Protein AF-A0A6G9J527-F1 (afdb_monomer_lite)

Sequence (115 aa):
MALSWIPVPFLFHFFDYNQYISMRSSASPVIVLCVAIIIVGGLSTQANWKTFFLMNGIAAVLTLCLASLAIPNDLHWFKPVTRNVAMVFTAIVYTLGQLVVHFLVRGVITLVKRG

Organism: NCBI:txid1223503

Structure (mmCIF, N/CA/C/O backbone):
data_AF-A0A6G9J527-F1
#
_entry.id   AF-A0A6G9J527-F1
#
loop_
_atom_site.group_PDB
_atom_site.id
_atom_site.type_symbol
_atom_site.label_atom_id
_atom_site.label_alt_id
_atom_site.label_comp_id
_atom_site.label_asym_id
_atom_site.label_entity_id
_atom_site.label_seq_id
_atom_site.pdbx_PDB_ins_code
_atom_site.Cartn_x
_atom_site.Cartn_y
_atom_site.Cartn_z
_atom_site.occupancy
_atom_site.B_iso_or_equiv
_atom_site.auth_seq_id
_atom_site.auth_comp_id
_atom_site.auth_asym_id
_atom_site.auth_atom_id
_atom_site.pdbx_PDB_model_num
ATOM 1 N N . MET A 1 1 ? -4.377 9.451 10.945 1.00 57.44 1 MET A N 1
ATOM 2 C CA . MET A 1 1 ? -4.729 9.387 9.505 1.00 57.44 1 MET A CA 1
ATOM 3 C C . MET A 1 1 ? -3.629 9.900 8.574 1.00 57.44 1 MET A C 1
ATOM 5 O O . MET A 1 1 ? -3.574 9.425 7.459 1.00 57.44 1 MET A O 1
ATOM 9 N N . ALA A 1 2 ? -2.711 10.785 8.984 1.00 58.72 2 ALA A N 1
ATOM 10 C CA . ALA A 1 2 ? -1.673 11.312 8.079 1.00 58.72 2 ALA A CA 1
ATOM 11 C C . ALA A 1 2 ? -0.806 10.249 7.346 1.00 58.72 2 ALA A C 1
ATOM 13 O O . ALA A 1 2 ? -0.334 10.513 6.248 1.00 58.72 2 ALA A O 1
ATOM 14 N N . LEU A 1 3 ? -0.634 9.038 7.902 1.00 64.88 3 LEU A N 1
ATOM 15 C CA . LEU A 1 3 ? 0.189 7.975 7.298 1.00 64.88 3 LEU A CA 1
ATOM 16 C C . LEU A 1 3 ? -0.476 7.186 6.151 1.00 64.88 3 LEU A C 1
ATOM 18 O O . LEU A 1 3 ? 0.232 6.507 5.415 1.00 64.88 3 LEU A O 1
ATOM 22 N N . SER A 1 4 ? -1.797 7.244 5.954 1.00 67.81 4 SER A N 1
ATOM 23 C CA . SER A 1 4 ? -2.478 6.408 4.941 1.00 67.81 4 SER A CA 1
ATOM 24 C C . SER A 1 4 ? -2.391 6.938 3.505 1.00 67.81 4 SER A C 1
ATOM 26 O O . SER A 1 4 ? -2.875 6.276 2.594 1.00 67.81 4 SER A O 1
ATOM 28 N N . TRP A 1 5 ? -1.774 8.103 3.283 1.00 77.19 5 TRP A N 1
ATOM 29 C CA . TRP A 1 5 ? -1.441 8.603 1.938 1.00 77.19 5 TRP A CA 1
ATOM 30 C C . TRP A 1 5 ? -0.068 8.157 1.452 1.00 77.19 5 TRP A C 1
ATOM 32 O O . TRP A 1 5 ? 0.264 8.377 0.289 1.00 77.19 5 TRP A O 1
ATOM 42 N N . ILE A 1 6 ? 0.739 7.556 2.331 1.00 87.75 6 ILE A N 1
ATOM 43 C CA . ILE A 1 6 ? 2.064 7.080 1.957 1.00 87.75 6 ILE A CA 1
ATOM 44 C C . ILE A 1 6 ? 1.875 5.979 0.905 1.00 87.75 6 ILE A C 1
ATOM 46 O O . ILE A 1 6 ? 1.193 4.988 1.183 1.00 87.75 6 ILE A O 1
ATOM 50 N N . PRO A 1 7 ? 2.470 6.116 -0.293 1.00 93.88 7 PRO A N 1
ATOM 51 C CA . PRO A 1 7 ? 2.359 5.126 -1.354 1.00 93.88 7 PRO A CA 1
ATOM 52 C C . PRO A 1 7 ? 3.294 3.947 -1.050 1.00 93.88 7 PRO A C 1
ATOM 54 O O . PRO A 1 7 ? 4.298 3.721 -1.722 1.00 93.88 7 PRO A O 1
ATOM 57 N N . VAL A 1 8 ? 2.978 3.198 0.011 1.00 95.12 8 VAL A N 1
ATOM 58 C CA . VAL A 1 8 ? 3.752 2.038 0.477 1.00 95.12 8 VAL A CA 1
ATOM 59 C C . VAL A 1 8 ? 3.963 0.994 -0.626 1.00 95.12 8 VAL A C 1
ATOM 61 O O . VAL A 1 8 ? 5.089 0.512 -0.738 1.00 95.12 8 VAL A O 1
ATOM 64 N N . PRO A 1 9 ? 2.973 0.673 -1.486 1.00 95.81 9 PRO A N 1
ATOM 65 C CA . PRO A 1 9 ? 3.204 -0.230 -2.612 1.00 95.81 9 PRO A CA 1
ATOM 66 C C . PRO A 1 9 ? 4.317 0.250 -3.555 1.00 95.81 9 PRO A C 1
ATOM 68 O O . PRO A 1 9 ? 5.123 -0.559 -4.006 1.00 95.81 9 PRO A O 1
ATOM 71 N N . PHE A 1 10 ? 4.417 1.560 -3.808 1.00 96.38 10 PHE A N 1
ATOM 72 C CA . PHE A 1 10 ? 5.526 2.114 -4.583 1.00 96.38 10 PHE A CA 1
ATOM 73 C C . PHE A 1 10 ? 6.849 1.978 -3.836 1.00 96.38 10 PHE A C 1
ATOM 75 O O . PHE A 1 10 ? 7.815 1.525 -4.432 1.00 96.38 10 PHE A O 1
ATOM 82 N N . LEU A 1 11 ? 6.902 2.322 -2.545 1.00 95.31 11 LEU A N 1
ATOM 83 C CA . LEU A 1 11 ? 8.135 2.211 -1.756 1.00 95.31 11 LEU A CA 1
ATOM 84 C C . LEU A 1 11 ? 8.665 0.773 -1.719 1.00 95.31 11 LEU A C 1
ATOM 86 O O . LEU A 1 11 ? 9.870 0.571 -1.845 1.00 95.31 11 LEU A O 1
ATOM 90 N N . PHE A 1 12 ? 7.766 -0.208 -1.599 1.00 94.88 12 PHE A N 1
ATOM 91 C CA . PHE A 1 12 ? 8.092 -1.630 -1.674 1.00 94.88 12 PHE A CA 1
ATOM 92 C C . PHE A 1 12 ? 8.811 -1.957 -2.987 1.00 94.88 12 PHE A C 1
ATOM 94 O O . PHE A 1 12 ? 9.952 -2.408 -2.966 1.00 94.88 12 PHE A O 1
ATOM 101 N N . HIS A 1 13 ? 8.176 -1.661 -4.125 1.00 94.06 13 HIS A N 1
ATOM 102 C CA . HIS A 1 13 ? 8.723 -1.996 -5.442 1.00 94.06 13 HIS A CA 1
ATOM 103 C C . HIS A 1 13 ? 9.933 -1.146 -5.824 1.00 94.06 13 HIS A C 1
ATOM 105 O O . HIS A 1 13 ? 10.833 -1.629 -6.500 1.00 94.06 13 HIS A O 1
ATOM 111 N N . PHE A 1 14 ? 9.979 0.114 -5.395 1.00 94.12 14 PHE A N 1
ATOM 112 C CA . PHE A 1 14 ? 11.114 0.998 -5.631 1.00 94.12 14 PHE A CA 1
ATOM 113 C C . PHE A 1 14 ? 12.356 0.485 -4.908 1.00 94.12 14 PHE A C 1
ATOM 115 O O . PHE A 1 14 ? 13.428 0.414 -5.503 1.00 94.12 14 PHE A O 1
ATOM 122 N N . PHE A 1 15 ? 12.220 0.093 -3.643 1.00 92.50 15 PHE A N 1
ATOM 123 C CA . PHE A 1 15 ? 13.327 -0.472 -2.884 1.00 92.50 15 PHE A CA 1
ATOM 124 C C . PHE A 1 15 ? 13.782 -1.815 -3.464 1.00 92.50 15 PHE A C 1
ATOM 126 O O . PHE A 1 15 ? 14.977 -2.004 -3.677 1.00 92.50 15 PHE A O 1
ATOM 133 N N . ASP A 1 16 ? 12.837 -2.701 -3.782 1.00 91.56 16 ASP A N 1
ATOM 134 C CA . ASP A 1 16 ? 13.100 -4.016 -4.377 1.00 91.56 16 ASP A CA 1
ATOM 135 C C . ASP A 1 16 ? 13.839 -3.898 -5.724 1.00 91.56 16 ASP A C 1
ATOM 137 O O . ASP A 1 16 ? 14.903 -4.484 -5.926 1.00 91.56 16 ASP A O 1
ATOM 141 N N . TYR A 1 17 ? 13.359 -3.017 -6.607 1.00 91.56 17 TYR A N 1
ATOM 142 C CA . TYR A 1 17 ? 14.005 -2.731 -7.888 1.00 91.56 17 TYR A CA 1
ATOM 143 C C . TYR A 1 17 ? 15.416 -2.145 -7.719 1.00 91.56 17 TYR A C 1
ATOM 145 O O . TYR A 1 17 ? 16.345 -2.528 -8.429 1.00 91.56 17 TYR A O 1
ATOM 153 N N . ASN A 1 18 ? 15.620 -1.234 -6.759 1.00 90.69 18 ASN A N 1
ATOM 154 C CA . ASN A 1 18 ? 16.945 -0.65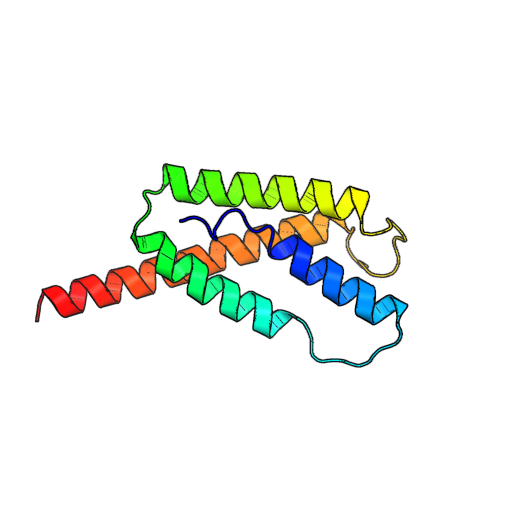6 -6.512 1.0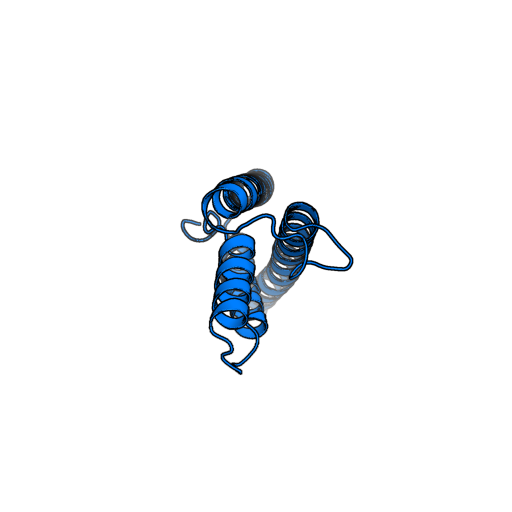0 90.69 18 ASN A CA 1
ATOM 155 C C . ASN A 1 18 ? 17.954 -1.687 -5.979 1.00 90.69 18 ASN A C 1
ATOM 157 O O . ASN A 1 18 ? 19.154 -1.577 -6.243 1.00 90.69 18 ASN A O 1
ATOM 161 N N . GLN A 1 19 ? 17.496 -2.704 -5.248 1.00 89.12 19 GLN A N 1
ATOM 162 C CA . GLN A 1 19 ? 18.357 -3.815 -4.847 1.00 89.12 19 GLN A CA 1
ATOM 163 C C . GLN A 1 19 ? 18.750 -4.685 -6.031 1.00 89.12 19 GLN A C 1
ATOM 165 O O . GLN A 1 19 ? 19.931 -5.015 -6.160 1.00 89.12 19 GLN A O 1
ATOM 170 N N . TYR A 1 20 ? 17.782 -4.989 -6.901 1.00 87.31 20 TYR A N 1
ATOM 171 C CA . TYR A 1 20 ? 18.007 -5.739 -8.131 1.00 87.31 20 TYR A CA 1
ATOM 172 C C . TYR A 1 20 ? 19.102 -5.095 -8.988 1.00 87.31 20 TYR A C 1
ATOM 174 O O . TYR A 1 20 ? 20.106 -5.744 -9.285 1.00 87.31 20 TYR A O 1
ATOM 182 N N . ILE A 1 21 ? 18.979 -3.800 -9.303 1.00 89.62 21 ILE A N 1
ATOM 183 C CA . ILE A 1 21 ? 19.984 -3.100 -10.124 1.00 89.62 21 ILE A CA 1
ATOM 184 C C . ILE A 1 21 ? 21.346 -2.983 -9.427 1.00 89.62 21 ILE A C 1
ATOM 186 O O . ILE A 1 21 ? 22.375 -2.926 -10.091 1.00 89.62 21 ILE A O 1
ATOM 190 N N . SER A 1 22 ? 21.369 -2.965 -8.091 1.00 88.44 22 SER A N 1
ATOM 191 C CA . SER A 1 22 ? 22.607 -2.877 -7.311 1.00 88.44 22 SER A CA 1
ATOM 192 C C . SER A 1 22 ? 23.282 -4.237 -7.097 1.00 88.44 22 SER A C 1
ATOM 194 O O . SER A 1 22 ? 24.296 -4.290 -6.400 1.00 88.44 22 SER A O 1
ATOM 196 N N . MET A 1 23 ? 22.709 -5.333 -7.620 1.00 82.38 23 MET A N 1
ATOM 197 C CA . MET A 1 23 ? 23.140 -6.718 -7.370 1.00 82.38 23 MET A CA 1
ATOM 198 C C . MET A 1 23 ? 23.313 -7.033 -5.873 1.00 82.38 23 MET A C 1
ATOM 200 O O . MET A 1 23 ? 24.145 -7.851 -5.476 1.00 82.38 23 MET A O 1
ATOM 204 N N . ARG A 1 24 ? 22.539 -6.361 -5.011 1.00 78.50 24 ARG A N 1
ATOM 205 C CA . ARG A 1 24 ? 22.602 -6.560 -3.562 1.00 78.50 24 ARG A CA 1
ATOM 206 C C . ARG A 1 24 ? 21.656 -7.688 -3.179 1.00 78.50 24 ARG A C 1
ATOM 208 O O . ARG A 1 24 ? 20.451 -7.567 -3.358 1.00 78.50 24 ARG A O 1
ATOM 215 N N . SER A 1 25 ? 22.195 -8.747 -2.582 1.00 66.19 25 SER A N 1
ATOM 216 C CA . SER A 1 25 ? 21.387 -9.744 -1.879 1.00 66.19 25 SER A CA 1
ATOM 217 C C . SER A 1 25 ? 21.002 -9.177 -0.519 1.00 66.19 25 SER A C 1
ATOM 219 O O . SER A 1 25 ? 21.822 -9.158 0.400 1.00 66.19 25 SER A O 1
ATOM 221 N N . SER A 1 26 ? 19.778 -8.682 -0.377 1.00 65.38 26 SER A N 1
ATOM 222 C CA . SER A 1 26 ? 19.276 -8.222 0.914 1.00 65.38 26 SER A CA 1
ATOM 223 C C . SER A 1 26 ? 17.883 -8.779 1.202 1.00 65.38 26 SER A C 1
ATOM 225 O O . SER A 1 26 ? 17.245 -9.379 0.337 1.00 65.38 26 SER A O 1
ATOM 227 N N . ALA A 1 27 ? 17.437 -8.638 2.451 1.00 68.06 27 ALA A N 1
ATOM 228 C CA . ALA A 1 27 ? 16.132 -9.116 2.875 1.00 68.06 27 ALA A CA 1
ATOM 229 C C . ALA A 1 27 ? 15.013 -8.437 2.068 1.00 68.06 27 ALA A C 1
ATOM 231 O O . ALA A 1 27 ? 14.994 -7.216 1.902 1.00 68.06 27 ALA A O 1
ATOM 232 N N . SER A 1 28 ? 14.062 -9.249 1.605 1.00 77.56 28 SER A N 1
ATOM 233 C CA . SER A 1 28 ? 12.888 -8.784 0.870 1.00 77.56 28 SER A CA 1
ATOM 234 C C . SER A 1 28 ? 12.119 -7.708 1.662 1.00 77.56 28 SER A C 1
ATOM 236 O O . SER A 1 28 ? 11.893 -7.886 2.866 1.00 77.56 28 SER A O 1
ATOM 238 N N . PRO A 1 29 ? 11.635 -6.623 1.019 1.00 88.25 29 PRO A N 1
ATOM 239 C CA . PRO A 1 29 ? 10.869 -5.564 1.689 1.00 88.25 29 PRO A CA 1
ATOM 240 C C . PRO A 1 29 ? 9.497 -6.003 2.225 1.00 88.25 29 PRO A C 1
ATOM 242 O O . PRO A 1 29 ? 8.749 -5.182 2.759 1.00 88.25 29 PRO A O 1
ATOM 245 N N . VAL A 1 30 ? 9.150 -7.290 2.127 1.00 91.25 30 VAL A N 1
ATOM 246 C CA . VAL A 1 30 ? 7.881 -7.859 2.605 1.00 91.25 30 VAL A CA 1
ATOM 247 C C . VAL A 1 30 ? 7.652 -7.584 4.090 1.00 91.25 30 VAL A C 1
ATOM 249 O O . VAL A 1 30 ? 6.537 -7.240 4.471 1.00 91.25 30 VAL A O 1
ATOM 252 N N . ILE A 1 31 ? 8.689 -7.653 4.931 1.00 90.44 31 ILE A N 1
ATOM 253 C CA . ILE A 1 31 ? 8.547 -7.354 6.368 1.00 90.44 31 ILE A CA 1
ATOM 254 C C . ILE A 1 31 ? 8.081 -5.906 6.570 1.00 90.44 31 ILE A C 1
ATOM 256 O O . ILE A 1 31 ? 7.171 -5.653 7.358 1.00 90.44 31 ILE A O 1
ATOM 260 N N . VAL A 1 32 ? 8.647 -4.962 5.814 1.00 90.44 32 VAL A N 1
ATOM 261 C CA . VAL A 1 32 ? 8.268 -3.542 5.876 1.00 90.44 32 VAL A CA 1
ATOM 262 C C . VAL A 1 32 ? 6.822 -3.351 5.415 1.00 90.44 32 VAL A C 1
ATOM 264 O O . VAL A 1 32 ? 6.070 -2.616 6.056 1.00 90.44 32 VAL A O 1
ATOM 267 N N . LEU A 1 33 ? 6.402 -4.056 4.359 1.00 94.38 33 LEU A N 1
ATOM 268 C CA . LEU A 1 33 ? 5.015 -4.047 3.893 1.00 94.38 33 LEU A CA 1
ATOM 269 C C . LEU A 1 33 ? 4.052 -4.561 4.975 1.00 94.38 33 LEU A C 1
ATOM 271 O O . LEU A 1 33 ? 3.049 -3.905 5.256 1.00 94.38 33 LEU A O 1
ATOM 275 N N . CYS A 1 34 ? 4.369 -5.685 5.622 1.00 95.62 34 CYS A N 1
ATOM 276 C CA . CYS A 1 34 ? 3.565 -6.248 6.708 1.00 95.62 34 CYS A CA 1
ATOM 277 C C . CYS A 1 34 ? 3.453 -5.286 7.898 1.00 95.62 34 CYS A C 1
ATOM 279 O O . CYS A 1 34 ? 2.356 -5.048 8.403 1.00 95.62 34 CYS A O 1
ATOM 281 N N . VAL A 1 35 ? 4.567 -4.680 8.319 1.00 94.50 35 VAL A N 1
ATOM 282 C CA . VAL A 1 35 ? 4.575 -3.680 9.398 1.00 94.50 35 VAL A CA 1
ATOM 283 C C . VAL A 1 35 ? 3.708 -2.476 9.025 1.00 94.50 35 VAL A C 1
ATOM 285 O O . VAL A 1 35 ? 2.885 -2.034 9.828 1.00 94.50 35 VAL A O 1
ATOM 288 N N . ALA A 1 36 ? 3.819 -1.978 7.792 1.00 94.19 36 ALA A N 1
ATOM 289 C CA . ALA A 1 36 ? 3.000 -0.872 7.313 1.00 94.19 36 ALA A CA 1
ATOM 290 C C . ALA A 1 36 ? 1.501 -1.223 7.269 1.00 94.19 36 ALA A C 1
ATOM 292 O O . ALA A 1 36 ? 0.671 -0.381 7.612 1.00 94.19 36 ALA A O 1
ATOM 293 N N . ILE A 1 37 ? 1.145 -2.455 6.887 1.00 96.31 37 ILE A N 1
ATOM 294 C CA . ILE A 1 37 ? -0.235 -2.962 6.929 1.00 96.31 37 ILE A CA 1
ATOM 295 C C . ILE A 1 37 ? -0.778 -2.926 8.359 1.00 96.31 37 ILE A C 1
ATOM 297 O O . ILE A 1 37 ? -1.878 -2.422 8.579 1.00 96.31 37 ILE A O 1
ATOM 301 N N . ILE A 1 38 ? -0.005 -3.418 9.331 1.00 96.12 38 ILE A N 1
ATOM 302 C CA . ILE A 1 38 ? -0.419 -3.473 10.738 1.00 96.12 38 ILE A CA 1
ATOM 303 C C . ILE A 1 38 ? -0.616 -2.063 11.297 1.00 96.12 38 ILE A C 1
ATOM 305 O O . ILE A 1 38 ? -1.667 -1.761 11.865 1.00 96.12 38 ILE A O 1
ATOM 309 N N . ILE A 1 39 ? 0.363 -1.177 11.102 1.00 94.31 39 ILE A N 1
ATOM 310 C CA . ILE A 1 39 ? 0.310 0.190 11.631 1.00 94.31 39 ILE A CA 1
ATOM 311 C C . ILE A 1 39 ? -0.855 0.961 11.005 1.00 94.31 39 ILE A C 1
ATOM 313 O O . ILE A 1 39 ? -1.692 1.517 11.719 1.00 94.31 39 ILE A O 1
ATOM 317 N N . VAL A 1 40 ? -0.944 0.994 9.673 1.00 94.25 40 VAL A N 1
ATOM 318 C CA . VAL A 1 40 ? -1.965 1.797 8.988 1.00 94.25 40 VAL A CA 1
ATOM 319 C C . VAL A 1 40 ? -3.355 1.179 9.145 1.00 94.25 40 VAL A C 1
ATOM 321 O O . VAL A 1 40 ? -4.318 1.907 9.386 1.00 94.25 40 VAL A O 1
ATOM 324 N N . GLY A 1 41 ? -3.465 -0.151 9.109 1.00 94.31 41 GLY A N 1
ATOM 325 C CA . GLY A 1 41 ? -4.706 -0.870 9.387 1.00 94.31 41 GLY A CA 1
ATOM 326 C C . GLY A 1 41 ? -5.219 -0.619 10.805 1.00 94.31 41 GLY A C 1
ATOM 327 O O . GLY A 1 41 ? -6.393 -0.298 10.980 1.00 94.31 41 GLY A O 1
ATOM 328 N N . GLY A 1 42 ? -4.346 -0.643 11.816 1.00 94.00 42 GLY A N 1
ATOM 329 C CA . GLY A 1 42 ? -4.721 -0.330 13.197 1.00 94.00 42 GLY A CA 1
ATOM 330 C C . GLY A 1 42 ? -5.183 1.119 13.368 1.00 94.00 42 GLY A C 1
ATOM 331 O O . GLY A 1 42 ? -6.241 1.374 13.947 1.00 94.00 42 GLY A O 1
ATOM 332 N N . LEU A 1 43 ? -4.455 2.075 12.780 1.00 92.25 43 LEU A N 1
ATOM 333 C CA . LEU A 1 43 ? -4.832 3.495 12.779 1.00 92.25 43 LEU A CA 1
ATOM 334 C C . LEU A 1 43 ? -6.137 3.767 12.019 1.00 92.25 43 LEU A C 1
ATOM 336 O O . LEU A 1 43 ? -6.832 4.741 12.315 1.00 92.25 43 LEU A O 1
ATOM 340 N N . SER A 1 44 ? -6.491 2.917 11.054 1.00 92.19 44 SER A N 1
ATOM 341 C CA . SER A 1 44 ? -7.710 3.084 10.265 1.00 92.19 44 SER A CA 1
ATOM 342 C C . SER A 1 44 ? -8.995 2.864 11.065 1.00 92.19 44 SER A C 1
ATOM 344 O O . SER A 1 44 ? -10.061 3.270 10.614 1.00 92.19 44 SER A O 1
ATOM 346 N N . THR A 1 45 ? -8.919 2.286 12.268 1.00 92.56 45 THR A N 1
ATOM 347 C CA . THR A 1 45 ? -10.083 2.121 13.159 1.00 92.56 45 THR A CA 1
ATOM 348 C C . THR A 1 45 ? -10.688 3.450 13.619 1.00 92.56 45 THR A C 1
ATOM 350 O O . THR A 1 45 ? -11.849 3.492 14.020 1.00 92.56 45 THR A O 1
ATOM 353 N N . GLN A 1 46 ? -9.930 4.545 13.506 1.00 89.44 46 GLN A N 1
ATOM 354 C CA . GLN A 1 46 ? -10.368 5.914 13.796 1.00 89.44 46 GLN A CA 1
ATOM 355 C C . GLN A 1 46 ? -11.019 6.608 12.585 1.00 89.44 46 GLN A C 1
ATOM 357 O O . GLN A 1 46 ? -11.519 7.724 12.707 1.00 89.44 46 GLN A O 1
ATOM 362 N N . ALA A 1 47 ? -10.993 5.981 11.406 1.00 87.62 47 ALA A N 1
ATOM 363 C CA . ALA A 1 47 ? -11.513 6.528 10.160 1.00 87.62 47 ALA A CA 1
ATOM 364 C C . ALA A 1 47 ? -12.878 5.924 9.804 1.00 87.62 47 ALA A C 1
ATOM 366 O O . ALA A 1 47 ? -13.159 4.763 10.097 1.00 87.62 47 ALA A O 1
ATOM 367 N N . ASN A 1 48 ? -13.719 6.688 9.101 1.00 90.75 48 ASN A N 1
ATOM 368 C CA . ASN A 1 48 ? -14.900 6.121 8.449 1.00 90.75 48 ASN A CA 1
ATOM 369 C C . ASN A 1 48 ? -14.522 5.434 7.118 1.00 90.75 48 ASN A C 1
ATOM 371 O O . ASN A 1 48 ? -13.463 5.696 6.542 1.00 90.75 48 ASN A O 1
ATOM 375 N N . TRP A 1 49 ? -15.420 4.587 6.604 1.00 90.56 49 TRP A N 1
ATOM 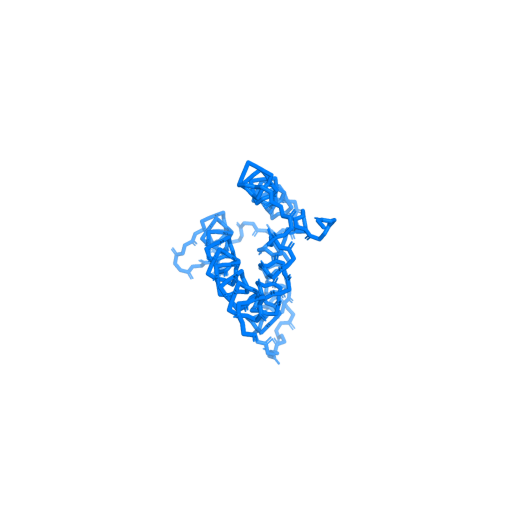376 C CA . TRP A 1 49 ? -15.196 3.814 5.375 1.00 90.56 49 TRP A CA 1
ATOM 377 C C . TRP A 1 49 ? -14.905 4.678 4.146 1.00 90.56 49 TRP A C 1
ATOM 379 O O . TRP A 1 49 ? -14.035 4.330 3.350 1.00 90.56 49 TRP A O 1
ATOM 389 N N . LYS A 1 50 ? -15.590 5.822 4.000 1.00 92.00 50 LYS A N 1
ATOM 390 C CA . LYS A 1 50 ? -15.369 6.731 2.866 1.00 92.00 50 LYS A CA 1
ATOM 391 C C . LYS A 1 50 ? -13.936 7.246 2.880 1.00 92.00 50 LYS A C 1
ATOM 393 O O . LYS A 1 50 ? -13.257 7.197 1.861 1.00 92.00 50 LYS A O 1
ATOM 398 N N . THR A 1 51 ? -13.459 7.687 4.042 1.00 90.62 51 THR A N 1
ATOM 399 C CA . THR A 1 51 ? -12.092 8.180 4.170 1.00 90.62 51 THR A CA 1
ATOM 400 C C . THR A 1 51 ? -11.073 7.053 3.999 1.00 90.62 51 THR A C 1
ATOM 402 O O . THR A 1 51 ? -10.074 7.261 3.325 1.00 90.62 51 THR A O 1
ATOM 405 N N . PHE A 1 52 ? -11.331 5.846 4.510 1.00 92.12 52 PHE A N 1
ATOM 406 C CA . PHE A 1 52 ? -10.443 4.693 4.307 1.00 92.12 52 PHE A CA 1
ATOM 407 C C . PHE A 1 52 ? -10.193 4.387 2.821 1.00 92.12 52 PHE A C 1
ATOM 409 O O . PHE A 1 52 ? -9.038 4.313 2.389 1.00 92.12 52 PHE A O 1
ATOM 416 N N . PHE A 1 53 ? -11.265 4.245 2.034 1.00 92.69 53 PHE A N 1
ATOM 417 C CA . PHE A 1 53 ? -11.150 3.944 0.607 1.00 92.69 53 PHE A CA 1
ATOM 418 C C . PHE A 1 53 ? -10.599 5.123 -0.190 1.00 92.69 53 PHE A C 1
ATOM 420 O O . PHE A 1 53 ? -9.791 4.911 -1.090 1.00 92.69 53 PHE A O 1
ATOM 427 N N . LEU A 1 54 ? -10.957 6.361 0.168 1.00 92.81 54 LEU A N 1
ATOM 428 C CA . LEU A 1 54 ? -10.398 7.553 -0.470 1.00 92.81 54 LEU A CA 1
ATOM 429 C C . LEU A 1 54 ? -8.877 7.621 -0.292 1.00 92.81 54 LEU A C 1
ATOM 431 O O . LEU A 1 54 ? -8.155 7.859 -1.254 1.00 92.81 54 LEU A O 1
ATOM 435 N N . MET A 1 55 ? -8.377 7.379 0.922 1.00 92.06 55 MET A N 1
ATOM 436 C CA . MET A 1 55 ? -6.941 7.441 1.206 1.00 92.06 55 MET A CA 1
ATOM 437 C C . MET A 1 55 ? -6.164 6.336 0.492 1.00 92.06 55 MET A C 1
ATOM 439 O O . MET A 1 55 ? -5.130 6.622 -0.106 1.00 92.06 55 MET A O 1
ATOM 443 N N . ASN A 1 56 ? -6.686 5.107 0.488 1.00 93.50 56 ASN A N 1
ATOM 444 C CA . ASN A 1 56 ? -6.088 4.009 -0.271 1.00 93.50 56 ASN A CA 1
ATOM 445 C C . ASN A 1 56 ? -6.134 4.263 -1.786 1.00 93.50 56 ASN A C 1
ATOM 447 O O . ASN A 1 56 ? -5.159 3.988 -2.478 1.00 93.50 56 ASN A O 1
ATOM 451 N N . GLY A 1 57 ? -7.222 4.847 -2.298 1.00 94.19 57 GLY A N 1
ATOM 452 C CA . GLY A 1 57 ? -7.334 5.252 -3.699 1.00 94.19 57 GLY A CA 1
ATOM 453 C C . GLY A 1 57 ? -6.285 6.295 -4.088 1.00 94.19 57 GLY A C 1
ATOM 454 O O . GLY A 1 57 ? -5.580 6.114 -5.079 1.00 94.19 57 GLY A O 1
ATOM 455 N N . ILE A 1 58 ? -6.112 7.342 -3.273 1.00 94.38 58 ILE A N 1
ATOM 456 C CA . ILE A 1 58 ? -5.059 8.351 -3.469 1.00 94.38 58 ILE A CA 1
ATOM 457 C C .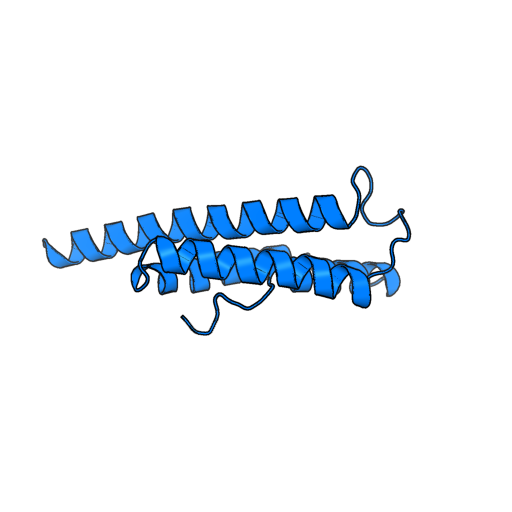 ILE A 1 58 ? -3.674 7.691 -3.445 1.00 94.38 58 ILE A C 1
ATOM 459 O O . ILE A 1 58 ? -2.874 7.922 -4.349 1.00 94.38 58 ILE A O 1
ATOM 463 N N . ALA A 1 59 ? -3.395 6.829 -2.464 1.00 94.31 59 ALA A N 1
ATOM 464 C CA . ALA A 1 59 ? -2.116 6.128 -2.363 1.00 94.31 59 ALA A CA 1
ATOM 465 C C . ALA A 1 59 ? -1.846 5.206 -3.569 1.00 94.31 59 ALA A C 1
ATOM 467 O O . ALA A 1 59 ? -0.704 5.110 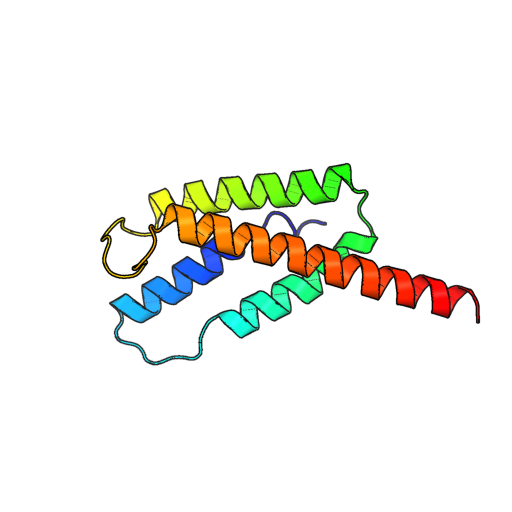-4.020 1.00 94.31 59 ALA A O 1
ATOM 468 N N . ALA A 1 60 ? -2.876 4.563 -4.128 1.00 95.25 60 ALA A N 1
ATOM 469 C CA . ALA A 1 60 ? -2.764 3.735 -5.330 1.00 95.25 60 ALA A CA 1
ATOM 470 C C . ALA A 1 60 ? -2.464 4.572 -6.586 1.00 95.25 60 ALA A C 1
ATOM 472 O O . ALA A 1 60 ? -1.588 4.210 -7.373 1.00 95.25 60 ALA A O 1
ATOM 473 N N . VAL A 1 61 ? -3.121 5.726 -6.749 1.00 96.50 61 VAL A N 1
ATOM 474 C CA . VAL A 1 61 ? -2.814 6.667 -7.840 1.00 96.50 61 VAL A CA 1
ATOM 475 C C . VAL A 1 61 ? -1.385 7.193 -7.706 1.00 96.50 61 VAL A C 1
ATOM 477 O O . VAL A 1 61 ? -0.614 7.122 -8.661 1.00 96.50 61 VAL A O 1
ATOM 480 N N . LEU A 1 62 ? -0.992 7.643 -6.510 1.00 96.50 62 LEU A N 1
ATOM 481 C CA . LEU A 1 62 ? 0.375 8.097 -6.237 1.00 96.50 62 LEU A CA 1
ATOM 482 C C . LEU A 1 62 ? 1.402 6.996 -6.498 1.00 96.50 62 LEU A C 1
ATOM 484 O O . LEU A 1 62 ? 2.453 7.272 -7.069 1.00 96.50 62 LEU A O 1
ATOM 488 N N . THR A 1 63 ? 1.084 5.751 -6.140 1.00 96.44 63 THR A N 1
ATOM 489 C CA . THR A 1 63 ? 1.935 4.591 -6.421 1.00 96.44 63 THR A CA 1
ATOM 490 C C . THR A 1 63 ? 2.232 4.480 -7.917 1.00 96.44 63 THR A C 1
ATOM 492 O O . THR A 1 63 ? 3.390 4.343 -8.303 1.00 96.44 63 THR A O 1
ATOM 495 N N . LEU A 1 64 ? 1.208 4.575 -8.768 1.00 96.88 64 LEU A N 1
ATOM 496 C CA . LEU A 1 64 ? 1.368 4.472 -10.221 1.00 96.88 64 LEU A CA 1
ATOM 497 C C . LEU A 1 64 ? 2.111 5.668 -10.821 1.00 96.88 64 LEU A C 1
ATOM 499 O O . LEU A 1 64 ? 2.977 5.481 -11.682 1.00 96.88 64 LEU A O 1
ATOM 503 N N . CYS A 1 65 ? 1.804 6.883 -10.359 1.00 97.00 65 CYS A N 1
ATOM 504 C CA . CYS A 1 65 ? 2.497 8.094 -10.791 1.00 97.00 65 CYS A CA 1
ATOM 505 C C . CYS A 1 65 ? 3.991 8.013 -10.461 1.00 97.00 65 CYS A C 1
ATOM 507 O O . CYS A 1 65 ? 4.829 8.173 -11.345 1.00 97.00 65 CYS A O 1
ATOM 509 N N . LEU A 1 66 ? 4.334 7.687 -9.212 1.00 97.12 66 LEU A N 1
ATOM 510 C CA . LEU A 1 66 ? 5.723 7.582 -8.767 1.00 97.12 66 LEU A CA 1
ATOM 511 C C . LEU A 1 66 ? 6.462 6.432 -9.456 1.00 97.12 66 LEU A C 1
ATOM 513 O O . LEU A 1 66 ? 7.591 6.620 -9.900 1.00 97.12 66 LEU A O 1
ATOM 517 N N . ALA A 1 67 ? 5.820 5.273 -9.628 1.00 95.81 67 ALA A N 1
ATOM 518 C CA . ALA A 1 67 ? 6.398 4.159 -10.377 1.00 95.81 67 ALA A CA 1
ATOM 519 C C . ALA A 1 67 ? 6.733 4.551 -11.821 1.00 95.81 67 ALA A C 1
ATOM 521 O O . ALA A 1 67 ? 7.761 4.137 -12.350 1.00 95.81 67 ALA A O 1
ATOM 522 N N . SER A 1 68 ? 5.885 5.367 -12.451 1.00 94.62 68 SER A N 1
ATOM 523 C CA . SER A 1 68 ? 6.100 5.841 -13.821 1.00 94.62 68 SER A CA 1
ATOM 524 C C . SER A 1 68 ? 7.273 6.808 -13.950 1.00 94.62 68 SER A C 1
ATOM 526 O O . SER A 1 68 ? 7.905 6.827 -15.001 1.00 94.62 68 SER A O 1
ATOM 528 N N . LEU A 1 69 ? 7.575 7.563 -12.891 1.00 95.69 69 LEU A N 1
ATOM 529 C CA . LEU A 1 69 ? 8.670 8.532 -12.855 1.00 95.69 69 LEU A CA 1
ATOM 530 C C . LEU A 1 69 ? 10.007 7.916 -12.424 1.00 95.69 69 LEU A C 1
ATOM 532 O O . LEU A 1 69 ? 11.050 8.324 -12.923 1.00 95.69 69 LEU A O 1
ATOM 536 N N . ALA A 1 70 ? 9.985 6.967 -11.486 1.00 94.88 70 ALA A N 1
ATOM 537 C CA . ALA A 1 70 ? 11.188 6.530 -10.774 1.00 94.88 70 ALA A CA 1
ATOM 538 C C . ALA A 1 70 ? 11.649 5.100 -11.100 1.00 94.88 70 ALA A C 1
ATOM 540 O O . ALA A 1 70 ? 12.774 4.744 -10.757 1.00 94.88 70 ALA A O 1
ATOM 541 N N . ILE A 1 71 ? 10.810 4.267 -11.729 1.00 92.94 71 ILE A N 1
ATOM 542 C CA . ILE A 1 71 ? 11.147 2.872 -12.047 1.00 92.94 71 ILE A CA 1
ATOM 543 C C . ILE A 1 71 ? 11.060 2.671 -13.564 1.00 92.94 71 ILE A C 1
ATOM 545 O O . ILE A 1 71 ? 9.965 2.788 -14.120 1.00 92.94 71 ILE A O 1
ATOM 549 N N . PRO A 1 72 ? 12.168 2.347 -14.252 1.00 89.81 72 PRO A N 1
ATOM 550 C CA . PRO A 1 72 ? 12.162 2.039 -15.677 1.00 89.81 72 PRO A CA 1
ATOM 551 C C . PRO A 1 72 ? 11.166 0.936 -16.037 1.00 89.81 72 PRO A C 1
ATOM 553 O O . PRO A 1 72 ? 10.956 -0.017 -15.289 1.00 89.81 72 PRO A O 1
ATOM 556 N N . ASN A 1 73 ? 10.560 1.051 -17.217 1.00 81.25 73 ASN A N 1
ATOM 557 C CA . ASN A 1 73 ? 9.768 -0.033 -17.788 1.00 81.25 73 ASN A CA 1
ATOM 558 C C . ASN A 1 73 ? 10.685 -0.960 -18.596 1.00 81.25 73 ASN A C 1
ATOM 560 O O . ASN A 1 73 ? 10.578 -1.041 -19.816 1.00 81.25 73 ASN A O 1
ATOM 564 N N . ASP A 1 74 ? 11.634 -1.596 -17.911 1.00 80.25 74 ASP A N 1
ATOM 565 C CA . ASP A 1 74 ? 12.639 -2.470 -18.522 1.00 80.25 74 ASP A CA 1
ATOM 566 C C . ASP A 1 74 ? 12.081 -3.855 -18.898 1.00 80.25 74 ASP A C 1
ATOM 568 O O . ASP A 1 74 ? 12.781 -4.649 -19.513 1.00 80.25 74 ASP A O 1
ATOM 572 N N . LEU A 1 75 ? 10.815 -4.143 -18.558 1.00 70.50 75 LEU A N 1
ATOM 573 C CA . LEU A 1 75 ? 10.088 -5.395 -18.820 1.00 70.50 75 LEU A CA 1
ATOM 574 C C . LEU A 1 75 ? 10.793 -6.671 -18.327 1.00 70.50 75 LEU A C 1
ATOM 576 O O . LEU A 1 75 ? 10.293 -7.760 -18.600 1.00 70.50 75 LEU A O 1
ATOM 580 N N . HIS A 1 76 ? 11.911 -6.574 -17.606 1.00 83.38 76 HIS A N 1
ATOM 581 C CA . HIS A 1 76 ? 12.701 -7.719 -17.159 1.00 83.38 76 HIS A CA 1
ATOM 582 C C . HIS A 1 76 ? 12.430 -8.043 -15.694 1.00 83.38 76 HIS A C 1
ATOM 584 O O . HIS A 1 76 ? 12.127 -9.195 -15.389 1.00 83.38 76 HIS A O 1
ATOM 590 N N . TRP A 1 77 ? 12.464 -7.041 -14.809 1.00 88.69 77 TRP A N 1
ATOM 591 C CA . TRP A 1 77 ? 12.314 -7.268 -13.369 1.00 88.69 77 TRP A CA 1
ATOM 592 C C . TRP A 1 77 ? 10.919 -7.762 -12.980 1.00 88.69 77 TRP A C 1
ATOM 594 O O . TRP A 1 77 ? 10.765 -8.687 -12.192 1.00 88.69 77 TRP A O 1
ATOM 604 N N . PHE A 1 78 ? 9.882 -7.173 -13.572 1.00 87.69 78 PHE A N 1
ATOM 605 C CA . PHE A 1 78 ? 8.499 -7.429 -13.166 1.00 87.69 78 PHE A CA 1
ATOM 606 C C . PHE A 1 78 ? 7.884 -8.698 -13.775 1.00 87.69 78 PHE A C 1
ATOM 608 O O . PHE A 1 78 ? 6.709 -8.977 -13.527 1.00 87.69 78 PHE A O 1
ATOM 615 N N . LYS A 1 79 ? 8.638 -9.484 -14.559 1.00 88.38 79 LYS A N 1
ATOM 616 C CA . LYS A 1 79 ? 8.111 -10.704 -15.185 1.00 88.38 79 LYS A CA 1
ATOM 617 C C . LYS A 1 79 ? 7.621 -11.709 -14.133 1.00 88.38 79 LYS A C 1
ATOM 619 O O . LYS A 1 79 ? 8.231 -11.844 -13.078 1.00 88.38 79 LYS A O 1
ATOM 624 N N . PRO A 1 80 ? 6.540 -12.454 -14.424 1.00 88.88 80 PRO A N 1
ATOM 625 C CA . PRO A 1 80 ? 5.831 -12.536 -15.708 1.00 88.88 80 PRO A CA 1
ATOM 626 C C . PRO A 1 80 ? 4.803 -11.416 -15.951 1.00 88.88 80 PRO A C 1
ATOM 628 O O . PRO A 1 80 ? 4.152 -11.412 -16.992 1.00 88.88 80 PRO A O 1
ATOM 631 N N . VAL A 1 81 ? 4.639 -10.477 -15.018 1.00 90.88 81 VAL A N 1
ATOM 632 C CA . VAL A 1 81 ? 3.678 -9.370 -15.129 1.00 90.88 81 VAL A CA 1
ATOM 633 C C . VAL A 1 81 ? 4.357 -8.072 -15.596 1.00 90.88 81 VAL A C 1
ATOM 635 O O . VAL A 1 81 ? 5.543 -8.039 -15.917 1.00 90.88 81 VAL A O 1
ATOM 638 N N . THR A 1 82 ? 3.594 -6.978 -15.687 1.00 91.75 82 THR A N 1
ATOM 639 C CA . THR A 1 82 ? 4.143 -5.638 -15.959 1.00 91.75 82 THR A CA 1
ATOM 640 C C . THR A 1 82 ? 4.304 -4.847 -14.664 1.00 91.75 82 THR A C 1
ATOM 642 O O . THR A 1 82 ? 3.599 -5.105 -13.685 1.00 91.75 82 THR A O 1
ATOM 645 N N . ARG A 1 83 ? 5.176 -3.827 -14.670 1.00 93.38 83 ARG A N 1
ATOM 646 C CA . ARG A 1 83 ? 5.368 -2.901 -13.538 1.00 93.38 83 ARG A CA 1
ATOM 647 C C . ARG A 1 83 ? 4.035 -2.404 -12.987 1.00 93.38 83 ARG A C 1
ATOM 649 O O . ARG A 1 83 ? 3.764 -2.539 -11.803 1.00 93.38 83 ARG A O 1
ATOM 656 N N . ASN A 1 84 ? 3.175 -1.866 -13.850 1.00 94.50 84 ASN A N 1
ATOM 657 C CA . ASN A 1 84 ? 1.903 -1.289 -13.415 1.00 94.50 84 ASN A CA 1
ATOM 658 C C . ASN A 1 84 ? 0.966 -2.352 -12.817 1.00 94.50 84 ASN A C 1
ATOM 660 O O . ASN A 1 84 ? 0.301 -2.077 -11.822 1.00 94.50 84 ASN A O 1
ATOM 664 N N . VAL A 1 85 ? 0.947 -3.572 -13.366 1.00 94.31 85 VAL A N 1
ATOM 665 C CA . VAL A 1 85 ? 0.161 -4.683 -12.804 1.00 94.31 85 VAL A CA 1
ATOM 666 C C . VAL A 1 85 ? 0.683 -5.077 -11.421 1.00 94.31 85 VAL A C 1
ATOM 668 O O . VAL A 1 85 ? -0.117 -5.221 -10.500 1.00 94.31 85 VAL A O 1
ATOM 671 N N . ALA A 1 86 ? 2.003 -5.178 -11.239 1.00 93.94 86 ALA A N 1
ATOM 672 C CA . ALA A 1 86 ? 2.607 -5.467 -9.938 1.00 93.94 86 ALA A CA 1
ATOM 673 C C . ALA A 1 86 ? 2.284 -4.381 -8.896 1.00 93.94 86 ALA A C 1
ATOM 675 O O . ALA A 1 86 ? 1.938 -4.694 -7.758 1.00 93.94 86 ALA A O 1
ATOM 676 N N . MET A 1 87 ? 2.318 -3.106 -9.296 1.00 95.12 87 MET A N 1
ATOM 677 C CA . MET A 1 87 ? 1.953 -1.972 -8.438 1.00 95.12 87 MET A CA 1
ATOM 678 C C . MET A 1 87 ? 0.496 -2.050 -7.977 1.00 95.12 87 MET A C 1
ATOM 680 O O . MET A 1 87 ? 0.219 -1.921 -6.784 1.00 95.12 87 MET A O 1
ATOM 684 N N . VAL A 1 88 ? -0.432 -2.282 -8.912 1.00 96.75 88 VAL A N 1
ATOM 685 C CA . VAL A 1 88 ? -1.865 -2.417 -8.605 1.00 96.75 88 VAL A CA 1
ATOM 686 C C . VAL A 1 88 ? -2.107 -3.624 -7.706 1.00 96.75 88 VAL A C 1
ATOM 688 O O . VAL A 1 88 ? -2.818 -3.506 -6.712 1.00 96.75 88 VAL A O 1
ATOM 691 N N . PHE A 1 89 ? -1.483 -4.763 -8.007 1.00 96.44 89 PHE A N 1
ATOM 692 C CA . PHE A 1 89 ? -1.608 -5.968 -7.194 1.00 96.44 89 PHE A CA 1
ATOM 693 C C . PHE A 1 89 ? -1.156 -5.723 -5.750 1.00 96.44 89 PHE A C 1
ATOM 695 O O . PHE A 1 89 ? -1.905 -5.993 -4.812 1.00 96.44 89 PHE A O 1
ATOM 702 N N . THR A 1 90 ? 0.028 -5.139 -5.552 1.00 96.00 90 THR A N 1
ATOM 703 C CA . THR A 1 90 ? 0.530 -4.829 -4.209 1.00 96.00 90 THR A CA 1
ATOM 704 C C . THR A 1 90 ? -0.328 -3.778 -3.508 1.00 96.00 90 THR A C 1
ATOM 706 O O . THR A 1 90 ? -0.534 -3.891 -2.303 1.00 96.00 90 THR A O 1
ATOM 709 N N . ALA A 1 91 ? -0.886 -2.797 -4.226 1.00 96.56 91 ALA A N 1
ATOM 710 C CA . ALA A 1 91 ? -1.840 -1.847 -3.652 1.00 96.56 91 ALA A CA 1
ATOM 711 C C . ALA A 1 91 ? -3.122 -2.535 -3.161 1.00 96.56 91 ALA A C 1
ATOM 713 O O . ALA A 1 91 ? -3.567 -2.256 -2.051 1.00 96.56 91 ALA A O 1
ATOM 714 N N . ILE A 1 92 ? -3.664 -3.491 -3.923 1.00 97.06 92 ILE A N 1
ATOM 715 C CA . ILE A 1 92 ? -4.821 -4.297 -3.504 1.00 97.06 92 ILE A CA 1
ATOM 716 C C . ILE A 1 92 ? -4.481 -5.111 -2.252 1.00 97.06 92 ILE A C 1
ATOM 718 O O . ILE A 1 92 ? -5.218 -5.048 -1.269 1.00 97.06 92 ILE A O 1
ATOM 722 N N . VAL A 1 93 ? -3.355 -5.835 -2.252 1.00 97.25 93 VAL A N 1
ATOM 723 C CA . VAL A 1 93 ? -2.901 -6.616 -1.087 1.00 97.25 93 VAL A CA 1
ATOM 724 C C . VAL A 1 93 ? -2.721 -5.718 0.136 1.00 97.25 93 VAL A C 1
ATOM 726 O O . VAL A 1 93 ? -3.160 -6.069 1.229 1.00 97.25 93 VAL A O 1
ATOM 729 N N . TYR A 1 94 ? -2.131 -4.538 -0.047 1.00 96.31 94 TYR A N 1
ATOM 730 C CA . TYR A 1 94 ? -1.929 -3.557 1.011 1.00 96.31 94 TYR A CA 1
ATOM 731 C C . TYR A 1 94 ? -3.260 -3.079 1.608 1.00 96.31 94 TYR A C 1
ATOM 733 O O . TYR A 1 94 ? -3.447 -3.143 2.824 1.00 96.31 94 TYR A O 1
ATOM 741 N N . THR A 1 95 ? -4.219 -2.675 0.772 1.00 95.81 95 THR A N 1
ATOM 742 C CA . THR A 1 95 ? -5.545 -2.228 1.220 1.00 95.81 95 THR A CA 1
ATOM 743 C C . THR A 1 95 ? -6.335 -3.351 1.898 1.00 95.81 95 THR A C 1
ATOM 745 O O . THR A 1 95 ? -6.934 -3.128 2.952 1.00 95.81 95 THR A O 1
ATOM 748 N N . LEU A 1 96 ? -6.325 -4.568 1.345 1.00 97.19 96 LEU A N 1
ATOM 749 C CA . LEU A 1 96 ? -7.006 -5.719 1.948 1.00 97.19 96 LEU A CA 1
ATOM 750 C C . LEU A 1 96 ? -6.371 -6.117 3.284 1.00 97.19 96 LEU A C 1
ATOM 752 O O . LEU A 1 96 ? -7.085 -6.375 4.251 1.00 97.19 96 LEU A O 1
ATOM 756 N N . GLY A 1 97 ? -5.041 -6.105 3.374 1.00 96.94 97 GLY A N 1
ATOM 757 C CA . GLY A 1 97 ? -4.329 -6.360 4.622 1.00 96.94 97 GLY A CA 1
ATOM 758 C C . GLY A 1 97 ? -4.709 -5.356 5.710 1.00 96.94 97 GLY A C 1
ATOM 759 O O . GLY A 1 97 ? -5.020 -5.747 6.835 1.00 96.94 97 GLY A O 1
ATOM 760 N N . GLN A 1 98 ? -4.753 -4.062 5.375 1.00 96.25 98 GLN A N 1
ATOM 761 C CA . GLN A 1 98 ? -5.205 -3.030 6.313 1.00 96.25 98 GLN A CA 1
ATOM 762 C C . GLN A 1 98 ? -6.639 -3.273 6.783 1.00 96.25 98 GLN A C 1
ATOM 764 O O . GLN A 1 98 ? -6.934 -3.066 7.957 1.00 96.25 98 GLN A O 1
ATOM 769 N N . LEU A 1 99 ? -7.520 -3.709 5.879 1.00 95.62 99 LEU A N 1
ATOM 770 C CA . LEU A 1 99 ? -8.917 -3.994 6.185 1.00 95.62 99 LEU A CA 1
ATOM 771 C C . LEU A 1 99 ? -9.053 -5.158 7.177 1.00 95.62 99 LEU A C 1
ATOM 773 O O . LEU A 1 99 ? -9.821 -5.064 8.133 1.00 95.62 99 LEU A O 1
ATOM 777 N N . VAL A 1 100 ? -8.270 -6.225 7.002 1.00 97.69 100 VAL A N 1
ATOM 778 C CA . VAL A 1 100 ? -8.217 -7.337 7.965 1.00 97.69 100 VAL A CA 1
ATOM 779 C C . VAL A 1 100 ? -7.780 -6.828 9.340 1.00 97.69 100 VAL A C 1
ATOM 781 O O . VAL A 1 100 ? -8.471 -7.057 10.333 1.00 97.69 100 VAL A O 1
ATOM 784 N N . VAL A 1 101 ? -6.680 -6.072 9.404 1.00 97.00 101 VAL A N 1
ATOM 785 C CA . VAL A 1 101 ? -6.178 -5.505 10.667 1.00 97.00 101 VAL A CA 1
ATOM 786 C C . VAL A 1 101 ? -7.199 -4.558 11.303 1.00 97.00 101 VAL A C 1
ATOM 788 O O . VAL A 1 101 ? -7.404 -4.617 12.514 1.00 97.00 101 VAL A O 1
ATOM 791 N N . HIS A 1 102 ? -7.881 -3.729 10.509 1.00 94.62 102 HIS A N 1
ATOM 792 C CA . HIS A 1 102 ? -8.943 -2.840 10.979 1.00 94.62 102 HIS A CA 1
ATOM 793 C C . HIS A 1 102 ? -10.004 -3.614 11.763 1.00 94.62 102 HIS A C 1
ATOM 795 O O . HIS A 1 102 ? -10.347 -3.240 12.887 1.00 94.62 102 HIS A O 1
ATOM 801 N N . PHE A 1 103 ? -10.525 -4.698 11.182 1.00 95.31 103 PHE A N 1
ATOM 802 C CA . PHE A 1 103 ? -11.566 -5.497 11.821 1.00 95.31 103 PHE A CA 1
ATOM 803 C C . PHE A 1 103 ? -11.064 -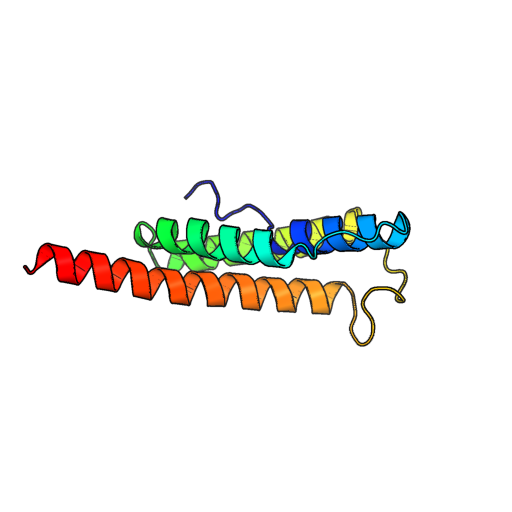6.205 13.077 1.00 95.31 103 PHE A C 1
ATOM 805 O O . PHE A 1 103 ? -11.770 -6.197 14.085 1.00 95.31 103 PHE A O 1
ATOM 812 N N . LEU A 1 104 ? -9.842 -6.746 13.053 1.00 97.06 104 LEU A N 1
ATOM 813 C CA . LEU A 1 104 ? -9.234 -7.377 14.225 1.00 97.06 104 LEU A CA 1
ATOM 814 C C . LEU A 1 104 ? -9.089 -6.384 15.383 1.00 97.06 104 LEU A C 1
ATOM 816 O O . LEU A 1 104 ? -9.583 -6.636 16.480 1.00 97.06 104 LEU A O 1
ATOM 820 N N . VAL A 1 105 ? -8.483 -5.220 15.134 1.00 95.75 105 VAL A N 1
ATOM 821 C CA . VAL A 1 105 ? -8.265 -4.190 16.162 1.00 95.75 105 VAL A CA 1
ATOM 822 C C . VAL A 1 105 ? -9.596 -3.663 16.695 1.00 95.75 105 VAL A C 1
ATOM 824 O O . VAL A 1 105 ? -9.780 -3.548 17.906 1.00 95.75 105 VAL A O 1
ATOM 827 N N . ARG A 1 106 ? -10.567 -3.391 15.818 1.00 92.94 106 ARG A N 1
ATOM 828 C CA . ARG A 1 106 ? -11.895 -2.924 16.234 1.00 92.94 106 ARG A CA 1
ATOM 829 C C . ARG A 1 106 ? -12.648 -3.978 17.052 1.00 92.94 106 ARG A C 1
ATOM 831 O O . ARG A 1 106 ? -13.325 -3.622 18.019 1.00 92.94 106 ARG A O 1
ATOM 838 N N . GLY A 1 107 ? -12.511 -5.254 16.692 1.00 93.75 107 GLY A N 1
ATOM 839 C CA . GLY A 1 107 ? -13.037 -6.383 17.455 1.00 93.75 107 GLY A CA 1
ATOM 840 C C . GLY A 1 107 ? -12.456 -6.432 18.867 1.00 93.75 107 GLY A C 1
ATOM 841 O O . GLY A 1 107 ? -13.214 -6.424 19.834 1.00 93.75 107 GLY A O 1
ATOM 842 N N . VAL A 1 108 ? -11.127 -6.364 18.994 1.00 94.31 108 VAL A N 1
ATOM 843 C CA . VAL A 1 108 ? -10.430 -6.336 20.293 1.00 94.31 108 VAL A CA 1
ATOM 844 C C . VAL A 1 108 ? -10.877 -5.145 21.144 1.00 94.31 108 VAL A C 1
ATOM 846 O O . VAL A 1 108 ? -11.256 -5.332 22.297 1.00 94.31 108 VAL A O 1
ATOM 849 N N . ILE A 1 109 ? -10.926 -3.933 20.578 1.00 92.88 109 ILE A N 1
ATOM 850 C CA . ILE A 1 109 ? -11.397 -2.731 21.294 1.00 92.88 109 ILE A CA 1
ATOM 851 C C . ILE A 1 109 ? -12.829 -2.921 21.814 1.00 92.88 109 ILE A C 1
ATOM 853 O O . ILE A 1 109 ? -13.156 -2.481 22.914 1.00 92.88 109 ILE A O 1
ATOM 857 N N . THR A 1 110 ? -13.694 -3.564 21.029 1.00 91.56 110 THR A N 1
ATOM 858 C CA . THR A 1 110 ? -15.090 -3.802 21.417 1.00 91.56 110 THR A CA 1
ATOM 859 C C . THR A 1 110 ? -15.195 -4.822 22.550 1.00 91.56 110 THR A C 1
ATOM 861 O O . THR A 1 110 ? -16.009 -4.632 23.448 1.00 91.56 110 THR A O 1
ATOM 864 N N . LEU A 1 111 ? -14.373 -5.875 22.530 1.00 92.94 111 LEU A N 1
ATOM 865 C CA . LEU A 1 111 ? -14.321 -6.879 23.595 1.00 92.94 111 LEU A CA 1
ATOM 866 C C . LEU A 1 111 ? -13.811 -6.280 24.909 1.00 92.94 111 LEU A C 1
ATOM 868 O O . LEU A 1 111 ? -14.455 -6.452 25.936 1.00 92.94 111 LEU A O 1
ATOM 872 N N . VAL A 1 112 ? -12.719 -5.510 24.860 1.00 92.94 112 VAL A N 1
ATOM 873 C CA . VAL A 1 112 ? -12.133 -4.855 26.044 1.00 92.94 112 VAL A CA 1
ATOM 874 C C . VAL A 1 112 ? -13.103 -3.868 26.694 1.00 92.94 112 VAL A C 1
ATOM 876 O O . VAL A 1 112 ? -13.104 -3.727 27.904 1.00 92.94 112 VAL A O 1
ATOM 879 N N . LYS A 1 113 ? -13.955 -3.191 25.916 1.00 85.19 113 LYS A N 1
ATOM 880 C CA . LYS A 1 113 ? -14.971 -2.273 26.464 1.00 85.19 113 LYS A CA 1
ATOM 881 C C . LYS A 1 113 ? -16.173 -2.973 27.107 1.00 85.19 113 LYS A C 1
ATOM 883 O O . LYS A 1 113 ? -16.982 -2.293 27.732 1.00 85.19 113 LYS A O 1
ATOM 888 N N . ARG A 1 114 ? -16.362 -4.272 26.858 1.00 79.69 114 ARG A N 1
ATOM 889 C CA . ARG A 1 114 ? -17.514 -5.052 27.341 1.00 79.69 114 ARG A CA 1
ATOM 890 C C . ARG A 1 114 ? -17.208 -5.884 28.588 1.00 79.69 114 ARG A C 1
ATOM 892 O O . ARG A 1 114 ? -18.165 -6.304 29.230 1.00 79.69 114 ARG A O 1
ATOM 899 N N . GLY A 1 115 ? -15.935 -6.166 28.866 1.00 64.94 115 GLY A N 1
ATOM 900 C CA . GLY A 1 115 ? -15.478 -6.821 30.097 1.00 64.94 115 GLY A CA 1
ATOM 901 C C . GLY A 1 115 ? -15.137 -5.793 31.159 1.00 64.94 115 GLY A C 1
ATOM 902 O O . GLY A 1 115 ? -15.419 -6.084 32.337 1.00 64.94 115 GLY A O 1
#

Radius of gyration: 15.87 Å; chains: 1; bounding box: 41×24×49 Å

pLDDT: mean 90.29, std 8.65, range [57.44, 97.69]

Foldseek 3Di:
DVLLLALVLLVQVLVVQVCVVVVHPDDRCVVVLLVSLLVLLLVCLPPDPVVLVVSLVNSLVVSQVCCVVRPDQPVPPPPPDGSNVSSNVSSVVSSVSSPVSNVVNNVVVVVVVVD

Secondary structure (DSSP, 8-state):
-GGGGS-HHHHHHHHHHHHHHTT-----THHHHHHHHHHHHHHGGGS-HHHHHHHHHHHHHHHHHHHHHHS---SSTTTTS-HHHHHHHHHHHHHHHHHHHHHHHHHHHHHHTT-